Protein AF-X1BZ99-F1 (afdb_monomer_lite)

pLDDT: mean 74.27, std 13.95, range [38.19, 90.06]

Radius of gyration: 21.19 Å; chains: 1; bounding box: 58×30×60 Å

Organism: NCBI:txid412755

Foldseek 3Di:
DWWFWDDPPDGQDIFDADPPFDQDDDDVDFRKTWGKHKFQDDGDDDFQTWTQDPNFIWGFRDDWDWDDPDPRMIITITITGTCPVVVVVDQDDDVNDSDDDPPDDPVVPDD

Structure (mmCIF, N/CA/C/O backbone):
data_AF-X1BZ99-F1
#
_entry.id   AF-X1BZ99-F1
#
loop_
_atom_site.group_PDB
_atom_site.id
_atom_site.type_symbol
_atom_site.label_atom_id
_atom_site.label_alt_id
_atom_site.label_comp_id
_atom_site.label_asym_id
_atom_site.label_entity_id
_atom_site.label_seq_id
_atom_site.pdbx_PDB_ins_code
_atom_site.Cartn_x
_atom_site.Cartn_y
_atom_site.Cartn_z
_atom_site.occupancy
_atom_site.B_iso_or_equiv
_atom_site.auth_seq_id
_atom_site.auth_comp_id
_atom_site.auth_asym_id
_atom_site.auth_atom_id
_atom_site.pdbx_PDB_model_num
ATOM 1 N N . MET A 1 1 ? -12.993 -0.241 -0.134 1.00 67.25 1 MET A N 1
ATOM 2 C CA . MET A 1 1 ? -12.358 -1.116 -1.158 1.00 67.25 1 MET A CA 1
ATOM 3 C C . MET A 1 1 ? -11.363 -2.050 -0.454 1.00 67.25 1 MET A C 1
ATOM 5 O O . MET A 1 1 ? -11.201 -1.910 0.754 1.00 67.25 1 MET A O 1
ATOM 9 N N . LYS A 1 2 ? -10.744 -3.036 -1.118 1.00 78.50 2 LYS A N 1
ATOM 10 C CA . LYS A 1 2 ? -9.723 -3.908 -0.494 1.00 78.50 2 LYS A CA 1
ATOM 11 C C . LYS A 1 2 ? -8.364 -3.652 -1.140 1.00 78.50 2 LYS A C 1
ATOM 13 O O . LYS A 1 2 ? -8.315 -3.494 -2.355 1.00 78.50 2 LYS A O 1
ATOM 18 N N . LEU A 1 3 ? -7.303 -3.616 -0.339 1.00 82.69 3 LEU A N 1
ATOM 19 C CA . LEU A 1 3 ? -5.924 -3.552 -0.816 1.00 82.69 3 LEU A CA 1
ATOM 20 C C . LEU A 1 3 ? -5.184 -4.800 -0.337 1.00 82.69 3 LEU A C 1
ATOM 22 O O . LEU A 1 3 ? -5.244 -5.155 0.842 1.00 82.69 3 LEU A O 1
ATOM 26 N N . GLU A 1 4 ? -4.512 -5.469 -1.265 1.00 87.38 4 GLU A N 1
ATOM 27 C CA . GLU A 1 4 ? -3.740 -6.678 -0.999 1.00 87.38 4 GLU A CA 1
ATOM 28 C C . GLU A 1 4 ? -2.257 -6.323 -0.944 1.00 87.38 4 GLU A C 1
ATOM 30 O O . GLU A 1 4 ? -1.668 -5.893 -1.936 1.00 87.38 4 GLU A O 1
ATOM 35 N N . ILE A 1 5 ? -1.665 -6.504 0.231 1.00 87.25 5 ILE A N 1
ATOM 36 C CA . ILE A 1 5 ? -0.232 -6.384 0.463 1.00 87.25 5 ILE A CA 1
ATOM 37 C C . ILE A 1 5 ? 0.379 -7.767 0.247 1.00 87.25 5 ILE A C 1
ATOM 39 O O . ILE A 1 5 ? 0.012 -8.739 0.916 1.00 87.25 5 ILE A O 1
ATOM 43 N N . LYS A 1 6 ? 1.305 -7.857 -0.702 1.00 89.56 6 LYS A N 1
ATOM 44 C CA . LYS A 1 6 ? 1.980 -9.088 -1.108 1.00 89.56 6 LYS A CA 1
ATOM 45 C C . LYS A 1 6 ? 3.406 -9.122 -0.573 1.00 89.56 6 LYS A C 1
ATOM 47 O O . LYS A 1 6 ? 4.072 -8.092 -0.491 1.00 89.56 6 LYS A O 1
ATOM 52 N N . ARG A 1 7 ? 3.875 -10.324 -0.238 1.00 89.06 7 ARG A N 1
ATOM 53 C CA . ARG A 1 7 ? 5.260 -10.614 0.156 1.00 89.06 7 ARG A CA 1
ATOM 54 C C . ARG A 1 7 ? 5.743 -11.798 -0.678 1.00 89.06 7 ARG A C 1
ATOM 56 O O . ARG A 1 7 ? 5.256 -12.915 -0.517 1.00 89.06 7 ARG A O 1
ATOM 63 N N . GLY A 1 8 ? 6.674 -11.551 -1.599 1.00 86.00 8 GLY A N 1
ATOM 64 C CA . GLY A 1 8 ? 7.028 -12.536 -2.628 1.00 86.00 8 GLY A CA 1
ATOM 65 C C . GLY A 1 8 ? 5.832 -12.843 -3.540 1.00 86.00 8 GLY A C 1
ATOM 66 O O . GLY A 1 8 ? 5.188 -11.923 -4.034 1.00 86.00 8 GLY A O 1
ATOM 67 N N . GLU A 1 9 ? 5.511 -14.121 -3.730 1.00 82.62 9 GLU A N 1
ATOM 68 C CA . GLU A 1 9 ? 4.380 -14.570 -4.566 1.00 82.62 9 GLU A CA 1
ATOM 69 C C . GLU A 1 9 ? 3.044 -14.659 -3.799 1.00 82.62 9 GLU A C 1
ATOM 71 O O . GLU A 1 9 ? 1.987 -14.856 -4.398 1.00 82.62 9 GLU A O 1
ATOM 76 N N . ALA A 1 10 ? 3.060 -14.516 -2.470 1.00 84.50 10 ALA A N 1
ATOM 77 C CA . ALA A 1 10 ? 1.880 -14.698 -1.628 1.00 84.50 10 ALA A CA 1
ATOM 78 C C . ALA A 1 10 ? 1.247 -13.364 -1.205 1.00 84.50 10 ALA A C 1
ATOM 80 O O . ALA A 1 10 ? 1.934 -12.371 -0.953 1.00 84.50 10 ALA A O 1
ATOM 81 N N . VAL A 1 11 ? -0.082 -13.359 -1.056 1.00 87.44 11 VAL A N 1
ATOM 82 C CA . VAL A 1 11 ? -0.801 -12.278 -0.368 1.00 87.44 11 VAL A CA 1
ATOM 83 C C . VAL A 1 11 ? -0.551 -12.429 1.131 1.00 87.44 11 VAL A C 1
ATOM 85 O O . VAL A 1 11 ? -0.978 -13.410 1.734 1.00 87.44 11 VAL A O 1
ATOM 88 N N . ASN A 1 12 ? 0.156 -11.467 1.719 1.00 86.88 12 ASN A N 1
ATOM 89 C CA . ASN A 1 12 ? 0.515 -11.473 3.135 1.00 86.88 12 ASN A CA 1
ATOM 90 C C . ASN A 1 12 ? -0.613 -10.887 3.992 1.00 86.88 12 ASN A C 1
ATOM 92 O O . ASN A 1 12 ? -1.020 -11.471 4.992 1.00 86.88 12 ASN A O 1
ATOM 96 N N . VAL A 1 13 ? -1.156 -9.738 3.579 1.00 84.88 13 VAL A N 1
ATOM 97 C CA . VAL A 1 13 ? -2.210 -9.040 4.322 1.00 84.88 13 VAL A CA 1
ATOM 98 C C . VAL A 1 13 ? -3.234 -8.464 3.354 1.00 84.88 13 VAL A C 1
ATOM 100 O O . VAL A 1 13 ? -2.887 -7.789 2.391 1.00 84.88 13 VAL A O 1
ATOM 103 N N . THR A 1 14 ? -4.518 -8.683 3.631 1.00 83.50 14 THR A N 1
ATOM 104 C CA . THR A 1 14 ? -5.607 -7.965 2.958 1.00 83.50 14 THR A CA 1
ATOM 105 C C . THR A 1 14 ? -6.190 -6.941 3.914 1.00 83.50 14 THR A C 1
ATOM 107 O O . THR A 1 14 ? -6.759 -7.305 4.943 1.00 83.50 14 THR A O 1
ATOM 110 N N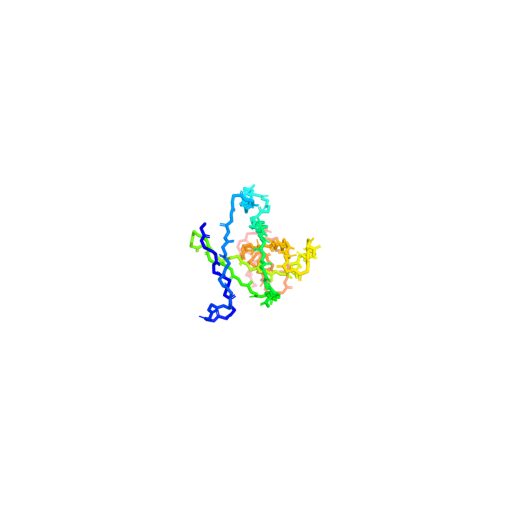 . ILE A 1 15 ? -6.083 -5.663 3.565 1.00 81.94 15 ILE A N 1
ATOM 111 C CA . ILE A 1 15 ? -6.655 -4.574 4.354 1.00 81.94 15 ILE A CA 1
ATOM 112 C C . ILE A 1 15 ? -7.909 -4.022 3.683 1.00 81.94 15 ILE A C 1
ATOM 114 O O . ILE A 1 15 ? -8.035 -3.980 2.455 1.00 81.94 15 ILE A O 1
ATOM 118 N N . LYS A 1 16 ? -8.861 -3.576 4.502 1.00 79.19 16 LYS A N 1
ATOM 119 C CA . LYS A 1 16 ? -9.962 -2.744 4.021 1.00 79.19 16 LYS A CA 1
ATOM 120 C C . LYS A 1 16 ? -9.464 -1.307 3.999 1.00 79.19 16 LYS A C 1
ATOM 122 O O . LYS A 1 16 ? -9.181 -0.743 5.048 1.00 79.19 16 LYS A O 1
ATOM 127 N N . ILE A 1 17 ? -9.342 -0.749 2.802 1.00 73.25 17 ILE A N 1
ATOM 128 C CA . ILE A 1 17 ? -9.031 0.666 2.621 1.00 73.25 17 ILE A CA 1
ATOM 129 C C . ILE A 1 17 ? -10.329 1.468 2.565 1.00 73.25 17 ILE A C 1
ATOM 131 O O . ILE A 1 17 ? -11.317 1.041 1.945 1.00 73.25 17 ILE A O 1
ATOM 135 N N . ASP A 1 18 ? -10.293 2.616 3.227 1.00 71.25 18 ASP A N 1
ATOM 136 C CA . ASP A 1 18 ? -11.366 3.604 3.280 1.00 71.25 18 ASP A CA 1
ATOM 137 C C . ASP A 1 18 ? -10.947 4.884 2.532 1.00 71.25 18 ASP A C 1
ATOM 139 O O . ASP A 1 18 ? -9.816 4.983 2.048 1.00 71.25 18 ASP A O 1
ATOM 143 N N . GLU A 1 19 ? -11.825 5.883 2.472 1.00 64.88 19 GLU A N 1
ATOM 144 C CA . GLU A 1 19 ? -11.624 7.174 1.785 1.00 64.88 19 GLU A CA 1
ATOM 145 C C . GLU A 1 19 ? -10.401 7.976 2.283 1.00 64.88 19 GLU A C 1
ATOM 147 O O . GLU A 1 19 ? -9.986 8.949 1.660 1.00 64.88 19 GLU A O 1
ATOM 152 N N . ARG A 1 20 ? -9.781 7.553 3.393 1.00 64.56 20 ARG A N 1
ATOM 153 C CA . ARG A 1 20 ? -8.556 8.140 3.971 1.00 64.56 20 ARG A CA 1
ATOM 154 C C . ARG A 1 20 ? -7.270 7.696 3.266 1.00 64.56 20 ARG A C 1
ATOM 156 O O . ARG A 1 20 ? -6.199 8.228 3.552 1.00 64.56 20 ARG A O 1
ATOM 163 N N . THR A 1 21 ? -7.347 6.697 2.389 1.00 65.56 21 THR A N 1
ATOM 164 C CA . THR A 1 21 ? -6.211 6.275 1.562 1.00 65.56 21 THR A CA 1
ATOM 165 C C . THR A 1 21 ? -6.017 7.296 0.445 1.00 65.56 21 THR A C 1
ATOM 167 O O . THR A 1 21 ? -6.825 7.368 -0.477 1.00 65.56 21 THR A O 1
ATOM 170 N N . VAL A 1 22 ? -4.950 8.094 0.532 1.00 66.75 22 VAL A N 1
ATOM 171 C CA . VAL A 1 22 ? -4.657 9.160 -0.433 1.00 66.75 22 VAL A CA 1
ATOM 172 C C . VAL A 1 22 ? -3.567 8.688 -1.385 1.00 66.75 22 VAL A C 1
ATOM 174 O O . VAL A 1 22 ? -2.404 8.536 -1.019 1.00 66.75 22 VAL A O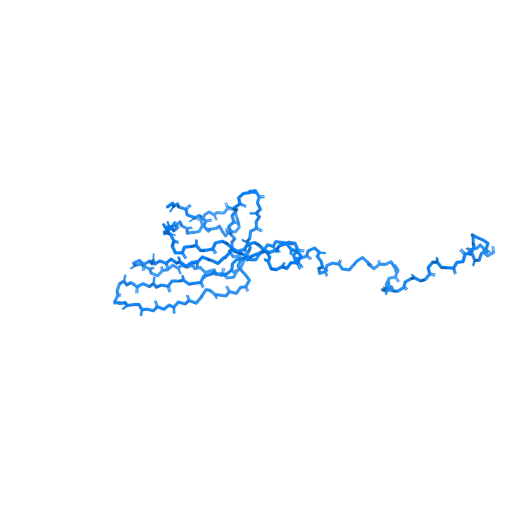 1
ATOM 177 N N . MET A 1 23 ? -3.932 8.483 -2.643 1.00 63.09 23 MET A N 1
ATOM 178 C CA . MET A 1 23 ? -2.959 8.210 -3.697 1.00 63.09 23 MET A CA 1
ATOM 179 C C . MET A 1 23 ? -2.428 9.536 -4.237 1.00 63.09 23 MET A C 1
ATOM 181 O O . MET A 1 23 ? -3.201 10.385 -4.677 1.00 63.09 23 MET A O 1
ATOM 185 N N . SER A 1 24 ? -1.111 9.727 -4.192 1.00 62.78 24 SER A N 1
ATOM 186 C CA . SER A 1 24 ? -0.458 10.957 -4.640 1.00 62.78 24 SER A CA 1
ATOM 187 C C . SER A 1 24 ? 0.549 10.638 -5.740 1.00 62.78 24 SER A C 1
ATOM 189 O O . SER A 1 24 ? 1.662 10.207 -5.465 1.00 62.78 24 SER A O 1
ATOM 191 N N . HIS A 1 25 ? 0.166 10.871 -6.993 1.00 58.03 25 HIS A N 1
ATOM 192 C CA . HIS A 1 25 ? 1.061 10.722 -8.136 1.00 58.03 25 HIS A CA 1
ATOM 193 C C . HIS A 1 25 ? 1.547 12.101 -8.596 1.00 58.03 25 HIS A C 1
ATOM 195 O O . HIS A 1 25 ? 0.731 12.927 -9.011 1.00 58.03 25 HIS A O 1
ATOM 201 N N . ARG A 1 26 ? 2.859 12.367 -8.541 1.00 50.19 26 ARG A N 1
ATOM 202 C CA . ARG A 1 26 ? 3.443 13.606 -9.073 1.00 50.19 26 ARG A CA 1
ATOM 203 C C . ARG A 1 26 ? 4.323 13.312 -10.290 1.00 50.19 26 ARG A C 1
ATOM 205 O O . ARG A 1 26 ? 5.380 12.703 -10.162 1.00 50.19 26 ARG A O 1
ATOM 212 N N . LEU A 1 27 ? 3.916 13.794 -11.469 1.00 38.19 27 LEU A N 1
ATOM 213 C CA . LEU A 1 27 ? 4.746 13.752 -12.681 1.00 38.19 27 LEU A CA 1
ATOM 214 C C . LEU A 1 27 ? 6.061 14.526 -12.462 1.00 38.19 27 LEU A C 1
ATOM 216 O O . LEU A 1 27 ? 6.036 15.640 -11.940 1.00 38.19 27 LEU A O 1
ATOM 220 N N . LEU A 1 28 ? 7.195 13.930 -12.864 1.00 51.50 28 LEU A N 1
ATOM 221 C CA . LEU A 1 28 ? 8.567 14.425 -12.621 1.00 51.50 28 LEU A CA 1
ATOM 222 C C . LEU A 1 28 ? 8.929 14.584 -11.124 1.00 51.50 28 LEU A C 1
ATOM 224 O O . LEU A 1 28 ? 9.832 15.343 -10.772 1.00 51.50 28 LEU A O 1
ATOM 228 N N . GLY A 1 29 ? 8.216 13.892 -10.230 1.00 63.88 29 GLY A N 1
ATOM 229 C CA . GLY A 1 29 ? 8.445 13.902 -8.786 1.00 63.88 29 GLY A CA 1
ATOM 230 C C . GLY A 1 29 ? 8.153 12.545 -8.141 1.00 63.88 29 GLY A C 1
ATOM 231 O O . GLY A 1 29 ? 8.398 11.504 -8.741 1.00 63.88 29 GLY A O 1
ATOM 232 N N . GLU A 1 30 ? 7.646 12.563 -6.907 1.00 64.38 30 GLU A N 1
ATOM 233 C CA . GLU A 1 30 ? 7.324 11.357 -6.135 1.00 64.38 30 GLU A CA 1
ATOM 234 C C . GLU A 1 30 ? 6.115 10.601 -6.736 1.00 64.38 30 GLU A C 1
ATOM 236 O O . GLU A 1 30 ? 4.983 11.091 -6.719 1.00 64.38 30 GLU A O 1
ATOM 241 N N . ASP A 1 31 ? 6.347 9.391 -7.262 1.00 77.38 31 ASP A N 1
ATOM 242 C CA . ASP A 1 31 ? 5.304 8.403 -7.589 1.00 77.38 31 ASP A CA 1
ATOM 243 C C . ASP A 1 31 ? 5.145 7.449 -6.395 1.00 77.38 31 ASP A C 1
ATOM 245 O O . ASP A 1 31 ? 5.804 6.403 -6.319 1.00 77.38 31 ASP A O 1
ATOM 249 N N . VAL A 1 32 ? 4.321 7.871 -5.427 1.00 82.69 32 VAL A N 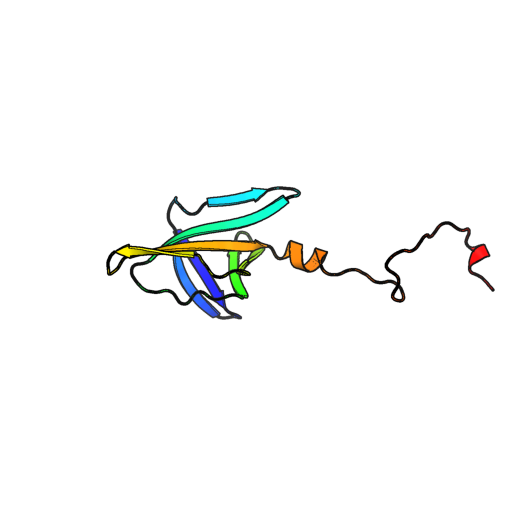1
ATOM 250 C CA . VAL A 1 32 ? 4.145 7.205 -4.129 1.00 82.69 32 VAL A CA 1
ATOM 251 C C . VAL A 1 32 ? 2.670 7.009 -3.775 1.00 82.69 32 VAL A C 1
ATOM 253 O O . VAL A 1 32 ? 1.816 7.864 -4.003 1.00 82.69 32 VAL A O 1
ATOM 256 N N . VAL A 1 33 ? 2.354 5.880 -3.153 1.00 84.19 33 VAL A N 1
ATOM 257 C CA . VAL A 1 33 ? 1.021 5.581 -2.627 1.00 84.19 33 VAL A CA 1
ATOM 258 C C . VAL A 1 33 ? 1.052 5.731 -1.112 1.00 84.19 33 VAL A C 1
ATOM 260 O O . VAL A 1 33 ? 1.669 4.926 -0.414 1.00 84.19 33 VAL A O 1
ATOM 263 N N . ASN A 1 34 ? 0.369 6.758 -0.602 1.00 84.19 34 ASN A N 1
ATOM 264 C CA . ASN A 1 34 ? 0.217 7.003 0.829 1.00 84.19 34 ASN A CA 1
ATOM 265 C C . ASN A 1 34 ? -1.059 6.319 1.342 1.00 84.19 34 ASN A C 1
ATOM 267 O O . ASN A 1 34 ? -2.173 6.838 1.242 1.00 84.19 34 ASN A O 1
ATOM 271 N N . ALA A 1 35 ? -0.907 5.125 1.905 1.00 83.25 35 ALA A N 1
ATOM 272 C CA . ALA A 1 35 ? -2.021 4.371 2.458 1.00 83.25 35 ALA A CA 1
ATOM 273 C C . ALA A 1 35 ? -2.157 4.622 3.961 1.00 83.25 35 ALA A C 1
ATOM 275 O O . ALA A 1 35 ? -1.304 4.208 4.748 1.00 83.25 35 ALA A O 1
ATOM 276 N N . THR A 1 36 ? -3.265 5.253 4.354 1.00 84.00 36 THR A N 1
ATOM 277 C CA . THR A 1 36 ? -3.671 5.387 5.757 1.00 84.00 36 THR A CA 1
ATOM 278 C C . THR A 1 36 ? -4.921 4.554 5.998 1.00 84.00 36 THR A C 1
ATOM 280 O O . THR A 1 36 ? -5.939 4.750 5.330 1.00 84.00 36 THR A O 1
ATOM 283 N N . PHE A 1 37 ? -4.841 3.612 6.933 1.00 83.81 37 PHE A N 1
ATOM 284 C CA . PHE A 1 37 ? -5.926 2.681 7.237 1.00 83.81 37 PHE A CA 1
ATOM 285 C C . PHE A 1 37 ? -5.911 2.265 8.706 1.00 83.81 37 PHE A C 1
ATOM 287 O O . PHE A 1 37 ? -4.875 2.275 9.369 1.00 83.81 37 PHE A O 1
ATOM 294 N N . GLU A 1 38 ? -7.077 1.866 9.205 1.00 84.75 38 GLU A N 1
ATOM 295 C CA . GLU A 1 38 ? -7.241 1.362 10.563 1.00 84.75 38 GLU A CA 1
ATOM 296 C C . GLU A 1 38 ? -7.384 -0.161 10.558 1.00 84.75 38 GLU A C 1
ATOM 298 O O . GLU A 1 38 ? -7.994 -0.752 9.665 1.00 84.75 38 GLU A O 1
ATOM 303 N N . SER A 1 39 ? -6.819 -0.807 11.573 1.00 82.25 39 SER A N 1
ATOM 304 C CA . SER A 1 39 ? -6.937 -2.243 11.785 1.00 82.25 39 SER A CA 1
ATOM 305 C C . SER A 1 39 ? -7.262 -2.541 13.238 1.00 82.25 39 SER A C 1
ATOM 307 O O . SER A 1 39 ? -6.690 -1.948 14.157 1.00 82.25 39 SER A O 1
ATOM 309 N N . THR A 1 40 ? -8.156 -3.510 13.441 1.00 81.62 40 THR A N 1
ATOM 310 C CA . THR A 1 40 ? -8.522 -3.984 14.778 1.00 81.62 40 THR A CA 1
ATOM 311 C C . THR A 1 40 ? -7.507 -4.967 15.370 1.00 81.62 40 THR A C 1
ATOM 313 O O . THR A 1 40 ? -7.562 -5.329 16.544 1.00 81.62 40 THR A O 1
ATOM 316 N N . THR A 1 41 ? -6.582 -5.440 14.537 1.00 81.12 41 THR A N 1
ATOM 317 C CA . THR A 1 41 ? -5.542 -6.414 14.876 1.00 81.12 41 THR A CA 1
ATOM 318 C C . THR A 1 41 ? -4.180 -5.906 14.430 1.00 81.12 41 THR A C 1
ATOM 320 O O . THR A 1 41 ? -4.080 -5.158 13.454 1.00 81.12 41 THR A O 1
ATOM 323 N N . ALA A 1 42 ? -3.120 -6.341 15.110 1.00 79.31 42 ALA A N 1
ATOM 324 C CA . ALA A 1 42 ? -1.762 -6.066 14.662 1.00 79.31 42 ALA A CA 1
ATOM 325 C C . ALA A 1 42 ? -1.516 -6.752 13.308 1.00 79.31 42 ALA A C 1
ATOM 327 O O . ALA A 1 42 ? -1.718 -7.959 13.178 1.00 79.31 42 ALA A O 1
ATOM 328 N N . LEU A 1 43 ? -1.117 -5.972 12.305 1.00 84.69 43 LEU A N 1
ATOM 329 C CA . LEU A 1 43 ? -0.780 -6.463 10.971 1.00 84.69 43 LEU A CA 1
ATOM 330 C C . LEU A 1 43 ? 0.736 -6.620 10.842 1.00 84.69 43 LEU A C 1
ATOM 332 O O . LEU A 1 43 ? 1.480 -5.713 11.218 1.00 84.69 43 LEU A O 1
ATOM 336 N N . ASP A 1 44 ? 1.178 -7.747 10.284 1.00 86.44 44 ASP A N 1
ATOM 337 C CA . ASP A 1 44 ? 2.593 -8.009 10.004 1.00 86.44 44 ASP A CA 1
ATOM 338 C C . ASP A 1 44 ? 3.004 -7.408 8.654 1.00 86.44 44 ASP A C 1
ATOM 340 O O . ASP A 1 44 ? 3.086 -8.100 7.639 1.00 86.44 44 ASP A O 1
ATOM 344 N N . ILE A 1 45 ? 3.221 -6.095 8.633 1.00 87.56 45 ILE A N 1
ATOM 345 C CA . ILE A 1 45 ? 3.685 -5.362 7.451 1.00 87.56 45 ILE A CA 1
ATOM 346 C C . ILE A 1 45 ? 5.180 -5.086 7.608 1.00 87.56 45 ILE A C 1
ATOM 348 O O . ILE A 1 45 ? 5.596 -4.452 8.580 1.00 87.56 45 ILE A O 1
ATOM 352 N N . ALA A 1 46 ? 5.981 -5.526 6.639 1.00 87.50 46 ALA A N 1
ATOM 353 C CA . ALA A 1 46 ? 7.436 -5.423 6.678 1.00 87.50 46 ALA A CA 1
ATOM 354 C C . ALA A 1 46 ? 8.007 -4.765 5.418 1.00 87.50 46 ALA A C 1
ATOM 356 O O . ALA A 1 46 ? 7.356 -4.660 4.380 1.00 87.50 46 ALA A O 1
ATOM 357 N N . ILE A 1 47 ? 9.264 -4.327 5.509 1.00 88.31 47 ILE A N 1
ATOM 358 C CA . ILE A 1 47 ? 10.009 -3.794 4.363 1.00 88.31 47 ILE A CA 1
ATOM 359 C C . ILE A 1 47 ? 10.077 -4.866 3.264 1.00 88.31 47 ILE A C 1
ATOM 361 O O . ILE A 1 47 ? 10.265 -6.045 3.563 1.00 88.31 47 ILE A O 1
ATOM 365 N N . LYS A 1 48 ? 9.992 -4.434 1.999 1.00 87.12 48 LYS A N 1
ATOM 366 C CA . LYS A 1 48 ? 9.867 -5.253 0.774 1.00 87.12 48 LYS A CA 1
ATOM 367 C C . LYS A 1 48 ? 8.479 -5.829 0.507 1.00 87.12 48 LYS A C 1
ATOM 369 O O . LYS A 1 48 ? 8.290 -6.430 -0.551 1.00 87.12 48 LYS A O 1
ATOM 374 N N . ASP A 1 49 ? 7.513 -5.624 1.397 1.00 90.06 49 ASP A N 1
ATOM 375 C CA . ASP A 1 49 ? 6.117 -5.848 1.037 1.00 90.06 49 ASP A CA 1
ATOM 376 C C . ASP A 1 49 ? 5.729 -4.899 -0.098 1.00 90.06 49 ASP A C 1
ATOM 378 O O . ASP A 1 49 ? 6.209 -3.767 -0.167 1.00 90.06 49 ASP A O 1
ATOM 382 N N . TYR A 1 50 ? 4.878 -5.351 -1.010 1.00 89.88 50 TYR A N 1
ATOM 383 C CA . TYR A 1 50 ? 4.486 -4.554 -2.164 1.00 89.88 50 TYR A CA 1
ATOM 384 C C . TYR A 1 50 ? 2.991 -4.641 -2.433 1.00 89.88 50 TYR A C 1
ATOM 386 O O . TYR A 1 50 ? 2.307 -5.585 -2.036 1.00 89.88 50 TYR A O 1
ATOM 394 N N . ILE A 1 51 ? 2.489 -3.637 -3.136 1.00 89.31 51 ILE A N 1
ATOM 395 C CA . ILE A 1 51 ? 1.128 -3.589 -3.654 1.00 89.31 51 ILE A CA 1
ATOM 396 C C . ILE A 1 51 ? 1.191 -3.464 -5.171 1.00 89.31 51 ILE A C 1
ATOM 398 O O . ILE A 1 51 ? 2.122 -2.877 -5.726 1.00 89.31 51 ILE A O 1
ATOM 402 N N . VAL A 1 52 ? 0.186 -4.014 -5.843 1.00 85.69 52 VAL A N 1
ATOM 403 C CA . VAL A 1 52 ? -0.009 -3.812 -7.279 1.00 85.69 52 VAL A CA 1
ATOM 404 C C . VAL A 1 52 ? -1.228 -2.928 -7.448 1.00 85.69 52 VAL A C 1
ATOM 406 O O . VAL A 1 52 ? -2.328 -3.298 -7.038 1.00 85.69 52 VAL A O 1
ATOM 409 N N . HIS A 1 53 ? -1.025 -1.754 -8.029 1.00 80.56 53 HIS A N 1
ATOM 410 C CA . HIS A 1 53 ? -2.089 -0.806 -8.309 1.00 80.56 53 HIS A CA 1
ATOM 411 C C . HIS A 1 53 ? -1.962 -0.321 -9.749 1.00 80.56 53 HIS A C 1
ATOM 413 O O . HIS A 1 53 ? -0.887 0.102 -10.163 1.00 80.56 53 HIS A O 1
ATOM 419 N N . ASP A 1 54 ? -3.051 -0.430 -10.511 1.00 77.56 54 ASP A N 1
ATOM 420 C CA . ASP A 1 54 ? -3.124 -0.008 -11.916 1.00 77.56 54 ASP A CA 1
ATOM 421 C C . ASP A 1 54 ? -1.979 -0.559 -12.797 1.00 77.56 54 ASP A C 1
ATOM 423 O O . ASP A 1 54 ? -1.340 0.143 -13.576 1.00 77.56 54 ASP A O 1
ATOM 427 N N . GLY A 1 55 ? -1.641 -1.838 -12.598 1.00 77.81 55 GLY A N 1
ATOM 428 C CA . GLY A 1 55 ? -0.557 -2.510 -13.326 1.00 77.81 55 GLY A CA 1
ATOM 429 C C . GLY A 1 55 ? 0.863 -2.115 -12.900 1.00 77.81 55 GLY A C 1
ATOM 430 O O . GLY A 1 55 ? 1.824 -2.668 -13.432 1.00 77.81 55 GLY A O 1
ATOM 431 N N . LYS A 1 56 ? 1.022 -1.212 -11.925 1.00 81.88 56 LYS A N 1
ATOM 432 C CA . LYS A 1 56 ? 2.317 -0.823 -11.357 1.00 81.88 56 LYS A CA 1
ATOM 433 C C . LYS A 1 56 ? 2.548 -1.454 -9.990 1.00 81.88 56 LYS A C 1
ATOM 435 O O . LYS A 1 56 ? 1.643 -1.544 -9.159 1.00 81.88 56 LYS A O 1
ATOM 440 N N . THR A 1 57 ? 3.797 -1.834 -9.744 1.00 86.50 57 THR A N 1
ATOM 441 C CA . THR A 1 57 ? 4.248 -2.338 -8.446 1.00 86.50 57 THR A CA 1
ATOM 442 C C . THR A 1 57 ? 4.806 -1.198 -7.607 1.00 86.50 57 THR A C 1
ATOM 444 O O . THR A 1 57 ? 5.736 -0.503 -8.026 1.00 86.50 57 THR A O 1
ATOM 447 N N . TYR A 1 58 ? 4.260 -1.047 -6.404 1.00 87.56 58 TYR A N 1
ATOM 448 C CA . TYR A 1 58 ? 4.747 -0.118 -5.395 1.00 87.56 58 TYR A CA 1
ATOM 449 C C . TYR A 1 58 ? 5.270 -0.904 -4.202 1.00 87.56 58 TYR A C 1
ATOM 451 O O . TYR A 1 58 ? 4.562 -1.738 -3.640 1.00 87.56 58 TYR A O 1
ATOM 459 N N . THR A 1 59 ? 6.510 -0.637 -3.817 1.00 89.19 59 THR A N 1
ATOM 460 C CA . THR A 1 59 ? 7.229 -1.389 -2.788 1.00 89.19 59 THR A CA 1
ATOM 461 C C . THR A 1 59 ? 7.333 -0.554 -1.524 1.00 89.19 59 THR A C 1
ATOM 463 O O . THR A 1 59 ? 7.574 0.650 -1.574 1.00 89.19 59 THR A O 1
ATOM 466 N N . LEU A 1 60 ? 7.174 -1.193 -0.376 1.00 89.81 60 LEU A N 1
ATOM 467 C CA . LEU A 1 60 ? 7.361 -0.579 0.921 1.00 89.81 60 LEU A CA 1
ATOM 468 C C . LEU A 1 60 ? 8.850 -0.607 1.284 1.00 89.81 60 LEU A C 1
ATOM 470 O O . LEU A 1 60 ? 9.380 -1.647 1.681 1.00 89.81 60 LEU A O 1
ATOM 474 N N . ASN A 1 61 ? 9.538 0.527 1.163 1.00 86.12 61 ASN A N 1
ATOM 475 C CA . ASN A 1 61 ? 10.956 0.614 1.539 1.00 86.12 61 ASN A CA 1
ATOM 476 C C . ASN A 1 61 ? 11.167 1.048 2.996 1.00 86.12 61 ASN A C 1
ATOM 478 O O . ASN A 1 61 ? 12.247 0.845 3.545 1.00 86.12 61 ASN A O 1
ATOM 482 N N . ASN A 1 62 ? 10.136 1.608 3.633 1.00 85.56 62 ASN A N 1
ATOM 483 C CA . ASN A 1 62 ? 10.171 2.081 5.013 1.00 85.56 62 ASN A CA 1
ATOM 484 C C . ASN A 1 62 ? 9.071 1.415 5.840 1.00 85.56 62 ASN A C 1
ATOM 486 O O . ASN A 1 62 ? 7.962 1.211 5.353 1.00 85.56 62 ASN A O 1
ATOM 490 N N . LEU A 1 63 ? 9.359 1.102 7.106 1.00 87.56 63 LEU A N 1
ATOM 491 C CA . LEU A 1 63 ? 8.347 0.543 8.003 1.00 87.56 63 LEU A CA 1
ATOM 492 C C . LEU A 1 63 ? 7.153 1.502 8.144 1.00 87.56 63 LEU A C 1
ATOM 494 O O . LEU A 1 63 ? 7.351 2.720 8.225 1.00 87.56 63 LEU A O 1
ATOM 498 N N . PRO A 1 64 ? 5.920 0.971 8.206 1.00 88.06 64 PRO A N 1
ATOM 499 C CA . P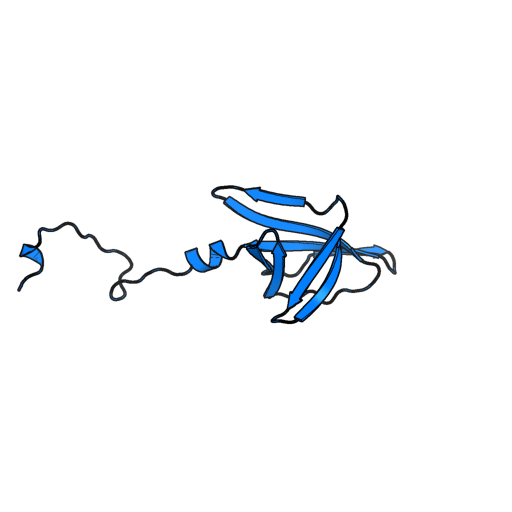RO A 1 64 ? 4.744 1.805 8.359 1.00 88.06 64 PRO A CA 1
ATOM 500 C C . PRO A 1 64 ? 4.753 2.467 9.737 1.00 88.06 64 PRO A C 1
ATOM 502 O O . PRO A 1 64 ? 5.154 1.872 10.741 1.00 88.06 64 PRO A O 1
ATOM 505 N N . ARG A 1 65 ? 4.270 3.707 9.807 1.00 87.81 65 ARG A N 1
ATOM 506 C CA . ARG A 1 65 ? 4.027 4.363 11.092 1.00 87.81 65 ARG A CA 1
ATOM 507 C C . ARG A 1 65 ? 2.769 3.772 11.706 1.00 87.81 65 ARG A C 1
ATOM 509 O O . ARG A 1 65 ? 1.727 3.751 11.061 1.00 87.81 65 ARG A O 1
ATOM 516 N N . VAL A 1 66 ? 2.870 3.316 12.950 1.00 88.19 66 VAL A N 1
ATOM 517 C CA . VAL A 1 66 ? 1.748 2.731 13.689 1.00 88.19 66 VAL A CA 1
ATOM 518 C C . VAL A 1 66 ? 1.385 3.644 14.848 1.00 88.19 66 VAL A C 1
ATOM 520 O O . VAL A 1 66 ? 2.223 3.951 15.695 1.00 88.19 66 VAL A O 1
ATOM 523 N N . LYS A 1 67 ? 0.123 4.058 14.906 1.00 86.56 67 LYS A N 1
ATOM 524 C CA . LYS A 1 67 ? -0.441 4.846 15.997 1.00 86.56 67 LYS A CA 1
ATOM 525 C C . LYS A 1 67 ? -1.555 4.049 16.666 1.00 86.56 67 LYS A C 1
ATOM 527 O O . LYS A 1 67 ? -2.550 3.694 16.046 1.00 86.56 67 LYS A O 1
ATOM 532 N N . LYS A 1 68 ? -1.401 3.761 17.958 1.00 84.69 68 LYS A N 1
ATOM 533 C CA . LYS A 1 68 ? -2.435 3.078 18.743 1.00 84.69 68 LYS A CA 1
ATOM 534 C C . LYS A 1 68 ? -3.528 4.082 19.122 1.00 84.69 68 LYS A C 1
ATOM 536 O O . LYS A 1 68 ? -3.260 5.003 19.887 1.00 84.69 68 LYS A O 1
ATOM 541 N N . LEU A 1 69 ? -4.736 3.909 18.588 1.00 82.25 69 LEU A N 1
ATOM 542 C CA . LEU A 1 69 ? -5.896 4.752 18.903 1.00 82.25 69 LEU A CA 1
ATOM 543 C C . LEU A 1 69 ? -6.636 4.249 20.151 1.00 82.25 69 LEU A C 1
ATOM 545 O O . LEU A 1 69 ? -7.111 5.044 20.954 1.00 82.25 69 LEU A O 1
ATOM 549 N N . SER A 1 70 ? -6.726 2.928 20.329 1.00 80.44 70 SER A N 1
ATOM 550 C CA . SER A 1 70 ? -7.362 2.292 21.491 1.00 80.44 70 SER A CA 1
ATOM 551 C C . SER A 1 70 ? -6.777 0.893 21.734 1.00 80.44 70 SER A C 1
ATOM 553 O O . SER A 1 70 ? -5.862 0.463 21.034 1.00 80.44 70 SER A O 1
ATOM 555 N N . SER A 1 71 ? -7.283 0.156 22.726 1.00 75.81 71 SER A N 1
ATOM 556 C CA . SER A 1 71 ? -6.839 -1.211 23.049 1.00 75.81 71 SER A CA 1
ATOM 557 C C . SER A 1 71 ? -6.926 -2.181 21.866 1.00 75.81 71 SER A C 1
ATOM 559 O O . SER A 1 71 ? -6.121 -3.103 21.796 1.00 75.81 71 SER A O 1
ATOM 561 N N . LEU A 1 72 ? -7.865 -1.948 20.945 1.00 78.81 72 LEU A N 1
ATOM 562 C CA . LEU A 1 72 ? -8.144 -2.798 19.785 1.00 78.81 72 LEU A CA 1
ATOM 563 C C . LEU A 1 72 ? -8.147 -2.023 18.463 1.00 78.81 72 LEU A C 1
ATOM 565 O O . LEU A 1 72 ? -8.635 -2.564 17.493 1.00 78.81 72 LEU A O 1
ATOM 569 N N . ASN A 1 73 ? -7.659 -0.779 18.402 1.00 81.44 73 ASN A N 1
ATOM 570 C CA . ASN A 1 73 ? -7.646 0.002 17.157 1.00 81.44 73 ASN A CA 1
ATOM 571 C C . ASN A 1 73 ? -6.262 0.599 16.917 1.00 81.44 73 ASN A C 1
ATOM 573 O O . ASN A 1 73 ? -5.741 1.345 17.755 1.00 81.44 73 ASN A O 1
ATOM 577 N N . PHE A 1 74 ? -5.699 0.288 15.754 1.00 84.50 74 PHE A N 1
ATOM 578 C CA . PHE A 1 74 ? -4.397 0.752 15.296 1.00 84.50 74 PHE A CA 1
ATOM 579 C C . PHE A 1 74 ? -4.561 1.475 13.965 1.00 84.50 74 PHE A C 1
ATOM 581 O O . PHE A 1 74 ? -5.113 0.918 13.022 1.00 84.50 74 PHE A O 1
ATOM 588 N N . GLU A 1 75 ? -4.060 2.699 13.887 1.00 85.88 75 GLU A N 1
ATOM 589 C CA . GLU A 1 75 ? -3.937 3.454 12.647 1.00 85.88 75 GLU A CA 1
ATOM 590 C C . GLU A 1 75 ? -2.543 3.204 12.065 1.00 85.88 75 GLU A C 1
ATOM 592 O O . GLU A 1 75 ? -1.529 3.379 12.746 1.00 85.88 75 GLU A O 1
ATOM 597 N N . TYR A 1 76 ? -2.500 2.764 10.814 1.00 86.62 76 TYR A N 1
ATOM 598 C CA . TYR A 1 76 ? -1.283 2.527 10.055 1.00 86.62 76 TYR A CA 1
ATOM 599 C C . TYR A 1 76 ? -1.157 3.582 8.962 1.00 86.62 76 TYR A C 1
ATOM 601 O O . TYR A 1 76 ? -2.115 3.849 8.237 1.00 86.62 76 TYR A O 1
ATOM 609 N N . THR A 1 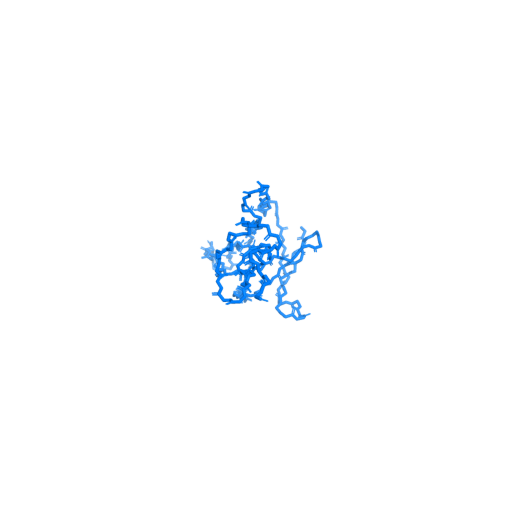77 ? 0.043 4.133 8.807 1.00 87.75 77 THR A N 1
ATOM 610 C CA . THR A 1 77 ? 0.419 4.992 7.682 1.00 87.75 77 THR A CA 1
ATOM 611 C C . THR A 1 77 ? 1.601 4.356 6.965 1.00 87.75 77 THR A C 1
ATOM 613 O O . THR A 1 77 ? 2.716 4.330 7.492 1.00 87.75 77 THR A O 1
ATOM 616 N N . ALA A 1 78 ? 1.349 3.820 5.775 1.00 87.69 78 ALA A N 1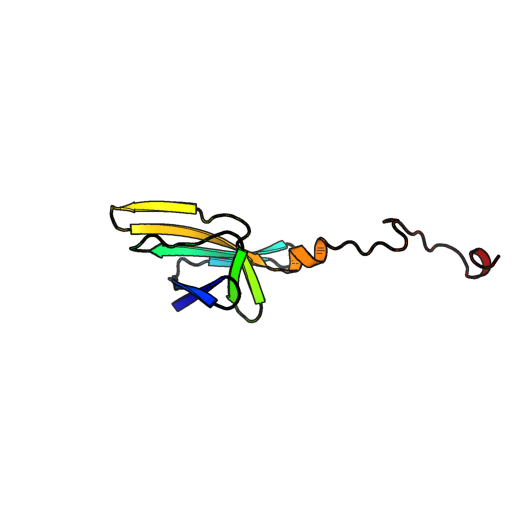
ATOM 617 C CA . ALA A 1 78 ? 2.332 3.159 4.926 1.00 87.69 78 ALA A CA 1
ATOM 618 C C . ALA A 1 78 ? 2.564 3.976 3.648 1.00 87.69 78 ALA A C 1
ATOM 620 O O . ALA A 1 78 ? 1.608 4.421 3.013 1.00 87.69 78 ALA A O 1
ATOM 621 N N . VAL A 1 79 ? 3.830 4.154 3.271 1.00 88.31 79 VAL A N 1
ATOM 622 C CA . VAL A 1 79 ? 4.230 4.872 2.052 1.00 88.31 79 VAL A CA 1
ATOM 623 C C . VAL A 1 79 ? 4.872 3.873 1.103 1.00 88.31 79 VAL A C 1
ATOM 625 O O . VAL A 1 79 ? 5.971 3.390 1.369 1.00 88.31 79 VAL A O 1
ATOM 628 N N . PHE A 1 80 ? 4.176 3.536 0.021 1.00 86.75 80 PHE A N 1
ATOM 629 C CA . PHE A 1 80 ? 4.685 2.625 -0.999 1.00 86.75 80 PHE A CA 1
ATOM 630 C C . PHE A 1 80 ? 5.263 3.422 -2.165 1.00 86.75 80 PHE A C 1
ATOM 632 O O . PHE A 1 80 ? 4.614 4.324 -2.685 1.00 86.75 80 PHE A O 1
ATOM 639 N N . GLU A 1 81 ? 6.462 3.073 -2.607 1.00 85.00 81 GLU A N 1
ATOM 640 C CA . GLU A 1 81 ? 7.203 3.812 -3.629 1.00 85.00 81 GLU A CA 1
ATOM 641 C C . GLU A 1 81 ? 7.309 2.982 -4.911 1.00 85.00 81 GLU A C 1
ATOM 643 O O . GLU A 1 81 ? 7.524 1.765 -4.866 1.00 85.00 81 GLU A O 1
ATOM 648 N N . SER A 1 82 ? 7.135 3.619 -6.071 1.00 80.88 82 SER A N 1
ATOM 649 C CA . SER A 1 82 ? 7.207 2.918 -7.356 1.00 80.88 82 SER A CA 1
ATOM 650 C C . SER A 1 82 ? 8.634 2.471 -7.706 1.00 80.88 82 SER A C 1
ATOM 652 O O . SER A 1 82 ? 9.635 3.069 -7.301 1.00 80.88 82 SER A O 1
ATOM 654 N N . LEU A 1 83 ? 8.737 1.423 -8.529 1.00 66.94 83 LEU A N 1
ATOM 655 C CA . LEU A 1 83 ? 10.020 0.858 -8.962 1.00 66.94 83 LEU A CA 1
ATOM 656 C C . LEU A 1 83 ? 10.819 1.756 -9.932 1.00 66.94 83 LEU A C 1
ATOM 658 O O . LEU A 1 83 ? 11.982 1.453 -10.200 1.00 66.94 83 LEU A O 1
ATOM 662 N N . GLN A 1 84 ? 10.245 2.856 -10.448 1.00 58.91 84 GLN A N 1
ATOM 663 C CA . GLN A 1 84 ? 10.969 3.787 -11.335 1.00 58.91 84 GLN A CA 1
ATOM 664 C C . GLN A 1 84 ? 12.265 4.303 -10.687 1.00 58.91 84 GLN A C 1
ATOM 666 O O . GLN A 1 84 ? 13.266 4.489 -11.378 1.00 58.91 84 GLN A O 1
ATOM 671 N N . TYR A 1 85 ? 12.297 4.423 -9.357 1.00 51.50 85 TYR A N 1
ATOM 672 C CA . TYR A 1 85 ? 13.502 4.798 -8.616 1.00 51.50 85 TYR A CA 1
ATOM 673 C C . TYR A 1 85 ? 14.609 3.733 -8.610 1.00 51.50 85 TYR A C 1
ATOM 675 O O . TYR A 1 85 ? 15.779 4.097 -8.500 1.00 51.50 85 TYR A O 1
ATOM 683 N N . GLN A 1 86 ? 14.302 2.434 -8.738 1.00 50.78 86 GLN A N 1
ATOM 684 C CA . GLN A 1 86 ? 15.359 1.414 -8.816 1.00 50.78 86 GLN A CA 1
ATOM 685 C C . GLN A 1 86 ? 16.089 1.461 -10.159 1.00 50.78 86 GLN A C 1
ATOM 687 O O . GLN A 1 86 ? 17.310 1.340 -10.181 1.00 50.78 86 GLN A O 1
ATOM 692 N N . LEU A 1 87 ? 15.364 1.697 -11.257 1.00 52.44 87 LEU A N 1
ATOM 693 C CA . LEU A 1 87 ? 15.956 1.784 -12.596 1.00 52.44 87 LEU A CA 1
ATOM 694 C C . LEU A 1 87 ? 16.815 3.045 -12.768 1.00 52.44 87 LEU A C 1
ATOM 696 O O . LEU A 1 87 ? 17.859 2.974 -13.404 1.00 52.44 87 LEU A O 1
ATOM 700 N N . LEU A 1 88 ? 16.442 4.168 -12.138 1.00 53.97 88 LEU A N 1
ATOM 701 C CA . LEU A 1 88 ? 17.288 5.372 -12.074 1.00 53.97 88 LEU A CA 1
ATOM 702 C C . LEU A 1 88 ? 18.584 5.165 -11.272 1.00 53.97 88 LEU A C 1
ATOM 704 O O . LEU A 1 88 ? 19.552 5.895 -11.468 1.00 53.97 88 LEU A O 1
ATOM 708 N N . LYS A 1 89 ? 18.611 4.187 -10.359 1.00 50.44 89 LYS A N 1
ATOM 709 C CA . LYS A 1 89 ? 19.796 3.847 -9.557 1.00 50.44 89 LYS A CA 1
ATOM 710 C C . LYS A 1 89 ? 20.811 2.995 -10.321 1.00 50.44 89 LYS A C 1
ATOM 712 O O . LYS A 1 89 ? 21.932 2.822 -9.845 1.00 50.44 89 LYS A O 1
ATOM 717 N N . THR A 1 90 ? 20.435 2.467 -11.482 1.00 49.94 90 THR A N 1
ATOM 718 C CA . THR A 1 90 ? 21.344 1.751 -12.372 1.00 49.94 90 THR A CA 1
ATOM 719 C C . THR A 1 90 ? 22.004 2.751 -13.313 1.00 49.94 90 THR A C 1
ATOM 721 O O . THR A 1 90 ? 21.405 3.222 -14.275 1.00 49.94 90 THR A O 1
ATOM 724 N N . GLN A 1 91 ? 23.262 3.074 -13.027 1.00 53.59 91 GLN A N 1
ATOM 725 C CA . GLN A 1 91 ? 24.122 3.800 -13.953 1.00 53.59 91 GLN A CA 1
ATOM 726 C C . GLN A 1 91 ? 24.604 2.817 -15.031 1.00 53.59 91 GLN A C 1
ATOM 728 O O . GLN A 1 91 ? 25.193 1.784 -14.706 1.00 53.59 91 GLN A O 1
ATOM 733 N N . TYR A 1 92 ? 24.354 3.117 -16.307 1.00 52.66 92 TYR A N 1
ATOM 734 C CA . TYR A 1 92 ? 25.049 2.437 -17.400 1.00 52.66 92 TYR A CA 1
ATOM 735 C C . TYR A 1 92 ? 26.494 2.944 -17.417 1.00 52.66 92 TYR A C 1
ATOM 737 O O . TYR A 1 92 ? 26.746 4.088 -17.782 1.00 52.66 92 TYR A O 1
ATOM 745 N N . LEU A 1 93 ? 27.434 2.106 -16.983 1.00 54.97 93 LEU A N 1
ATOM 746 C CA . LEU A 1 93 ? 28.867 2.376 -17.081 1.00 54.97 93 LEU A CA 1
ATOM 747 C C . LEU A 1 93 ? 29.374 1.814 -18.410 1.00 54.97 93 LEU A C 1
ATOM 749 O O . LEU A 1 93 ? 29.341 0.601 -18.620 1.00 54.97 93 LEU A O 1
ATOM 753 N N . SER A 1 94 ? 29.871 2.679 -19.291 1.00 47.25 94 SER A N 1
ATOM 754 C CA . SER A 1 94 ? 30.678 2.252 -20.436 1.00 47.25 94 SER A CA 1
ATOM 755 C C . SER A 1 94 ? 32.133 2.166 -19.975 1.00 47.25 94 SER A C 1
ATOM 757 O O . SER A 1 94 ? 32.678 3.146 -19.475 1.00 47.25 94 SER A O 1
ATOM 759 N N . TYR A 1 95 ? 32.743 0.978 -20.042 1.00 53.88 95 TYR A N 1
ATOM 760 C CA . TYR A 1 95 ? 34.142 0.724 -19.644 1.00 53.88 95 TYR A CA 1
ATOM 761 C C . TYR A 1 95 ? 34.565 1.237 -18.244 1.00 53.88 95 TYR A C 1
ATOM 763 O O . TYR A 1 95 ? 35.745 1.462 -17.991 1.00 53.88 95 TYR A O 1
ATOM 771 N N . GLY A 1 96 ? 33.623 1.386 -17.303 1.00 55.19 96 GLY A N 1
ATOM 772 C CA . GLY A 1 96 ? 33.912 1.826 -15.930 1.00 55.19 96 GLY A CA 1
ATOM 773 C C . GLY A 1 96 ? 34.084 3.338 -15.745 1.00 55.19 96 GLY A C 1
ATOM 774 O O . GLY A 1 96 ? 34.434 3.766 -14.647 1.00 55.19 96 GLY A O 1
ATOM 775 N N . LEU A 1 97 ? 33.803 4.144 -16.772 1.00 52.41 97 LEU A N 1
ATOM 776 C CA . LEU A 1 97 ? 33.820 5.605 -16.704 1.00 52.41 97 LEU A CA 1
ATOM 777 C C . LEU A 1 97 ? 32.385 6.144 -16.820 1.00 52.41 97 LEU A C 1
ATOM 779 O O . LEU A 1 97 ? 31.600 5.692 -17.652 1.00 52.41 97 LEU A O 1
ATOM 783 N N . SER A 1 98 ? 32.029 7.086 -15.939 1.00 48.44 98 SER A N 1
ATOM 784 C CA . SER A 1 98 ? 30.701 7.728 -15.895 1.00 48.44 98 SER A CA 1
ATOM 785 C C . SER A 1 98 ? 30.596 8.947 -16.822 1.00 48.44 98 SER A C 1
ATOM 787 O O . SER A 1 98 ? 29.513 9.512 -16.958 1.00 48.44 98 SER A O 1
ATOM 789 N N . GLU A 1 99 ? 31.702 9.361 -17.434 1.00 48.41 99 GLU A N 1
ATOM 790 C CA . GLU A 1 99 ? 31.809 10.564 -18.251 1.00 48.41 99 GLU A CA 1
ATOM 791 C C . GLU A 1 99 ? 32.458 10.145 -19.572 1.00 48.41 99 GLU A C 1
ATOM 793 O O . GLU A 1 99 ? 33.580 9.637 -19.585 1.00 48.41 99 GLU A O 1
ATOM 798 N N . PHE A 1 100 ? 31.714 10.255 -20.671 1.00 54.56 100 PHE A N 1
ATOM 799 C CA . PHE A 1 100 ? 32.257 10.098 -22.012 1.00 54.56 100 PHE A CA 1
ATOM 800 C C . PHE A 1 100 ? 31.941 11.369 -22.791 1.00 54.56 100 PHE A C 1
ATOM 802 O O . PHE A 1 100 ? 30.781 11.695 -23.031 1.00 54.56 100 PHE A O 1
ATOM 809 N N . ASP A 1 101 ? 32.986 12.074 -23.193 1.00 57.38 101 ASP A N 1
ATOM 810 C CA . ASP A 1 101 ? 32.895 13.102 -24.213 1.00 57.38 101 ASP A CA 1
ATOM 811 C C . ASP A 1 101 ? 33.132 12.413 -25.560 1.00 57.38 101 ASP A C 1
ATOM 813 O O . ASP A 1 101 ? 34.265 12.197 -25.980 1.00 57.38 101 ASP A O 1
ATOM 817 N N . LEU A 1 102 ? 32.053 12.020 -26.242 1.00 57.06 102 LEU A N 1
ATOM 818 C CA . LEU A 1 102 ? 32.118 11.675 -27.667 1.00 57.06 102 LEU A CA 1
ATOM 819 C C . LEU A 1 102 ? 32.093 12.976 -28.478 1.00 57.06 102 LEU A C 1
ATOM 821 O O . LEU A 1 102 ? 31.129 13.276 -29.178 1.00 57.06 102 LEU A O 1
ATOM 825 N N . VAL A 1 103 ? 33.142 13.779 -28.330 1.00 62.66 103 VAL A N 1
ATOM 826 C CA . VAL A 1 103 ? 33.436 14.892 -29.234 1.00 62.66 103 VAL A CA 1
ATOM 827 C C . VAL A 1 103 ? 34.757 14.574 -29.914 1.00 62.66 103 VAL A C 1
ATOM 829 O O . VAL A 1 103 ? 35.821 14.718 -29.324 1.00 62.66 103 VAL A O 1
ATOM 832 N N . GLY A 1 104 ? 34.649 14.088 -31.146 1.00 63.19 104 GLY A N 1
ATOM 833 C CA . GLY A 1 104 ? 35.757 13.713 -32.016 1.00 63.19 104 GLY A CA 1
ATOM 834 C C . GLY A 1 104 ? 35.213 13.106 -33.306 1.00 63.19 104 GLY A C 1
ATOM 835 O O . GLY A 1 104 ? 34.102 12.562 -33.318 1.00 63.19 104 GLY A O 1
ATOM 836 N N . ASP A 1 105 ? 35.966 13.240 -34.390 1.00 65.12 105 ASP A N 1
ATOM 837 C CA . ASP A 1 105 ? 35.636 12.608 -35.667 1.00 65.12 105 ASP A CA 1
ATOM 838 C C . ASP A 1 105 ? 36.086 11.137 -35.654 1.00 65.12 105 ASP A C 1
ATOM 840 O O . ASP A 1 105 ? 36.924 10.730 -34.852 1.00 65.12 105 ASP A O 1
ATOM 844 N N . ALA A 1 106 ? 35.519 10.307 -36.534 1.00 62.72 106 ALA A N 1
ATOM 845 C CA . ALA A 1 106 ? 35.792 8.862 -36.566 1.00 62.72 106 ALA A CA 1
ATOM 846 C C . ALA A 1 106 ? 37.286 8.504 -36.751 1.00 62.72 106 ALA A C 1
ATOM 848 O O . ALA A 1 106 ? 37.686 7.393 -36.407 1.00 62.72 106 ALA A O 1
ATOM 849 N N . ASP A 1 107 ? 38.092 9.439 -37.260 1.00 65.88 107 ASP A N 1
ATOM 850 C CA . ASP A 1 107 ? 39.546 9.309 -37.397 1.00 65.88 107 ASP A CA 1
ATOM 851 C C . ASP A 1 107 ? 40.306 9.403 -36.057 1.00 65.88 107 ASP A C 1
ATOM 853 O O . ASP A 1 107 ? 41.391 8.844 -35.951 1.00 65.88 107 ASP A O 1
ATOM 857 N N . ASP A 1 108 ? 39.750 10.020 -35.005 1.00 62.31 108 ASP A N 1
ATOM 858 C CA . ASP A 1 108 ? 40.434 10.164 -33.702 1.00 62.31 108 ASP A CA 1
ATOM 859 C C . ASP A 1 108 ? 40.521 8.842 -32.907 1.00 62.31 108 ASP A C 1
ATOM 861 O O . ASP A 1 108 ? 41.178 8.770 -31.866 1.00 62.31 108 ASP A O 1
ATOM 865 N N . PHE A 1 109 ? 39.851 7.785 -33.379 1.00 63.28 109 PHE A N 1
ATOM 866 C CA . PHE A 1 109 ? 39.707 6.505 -32.674 1.00 63.28 109 PHE A CA 1
ATOM 867 C C . PHE A 1 109 ? 40.230 5.295 -33.461 1.00 63.28 109 PHE A C 1
ATOM 869 O O . PHE A 1 109 ? 40.026 4.155 -33.035 1.00 63.28 109 PHE A O 1
ATOM 876 N N . MET A 1 110 ? 40.888 5.523 -34.599 1.00 67.25 110 MET A N 1
ATOM 877 C CA . MET A 1 110 ? 41.527 4.480 -35.402 1.00 67.25 110 MET A CA 1
ATOM 878 C C . MET A 1 110 ? 43.048 4.664 -35.299 1.00 67.25 110 MET A C 1
ATOM 880 O O . MET A 1 110 ? 43.574 5.654 -35.797 1.00 67.25 110 MET A O 1
ATOM 884 N N . ASP A 1 111 ? 43.725 3.742 -34.607 1.00 61.28 111 ASP A N 1
ATOM 885 C CA . ASP A 1 111 ? 45.198 3.669 -34.491 1.00 61.28 111 ASP A CA 1
ATOM 886 C C . ASP A 1 111 ? 45.856 3.277 -35.832 1.00 61.28 111 ASP A C 1
ATOM 888 O O . ASP A 1 111 ? 45.296 2.390 -36.528 1.00 61.28 111 ASP A O 1
#

Sequence (111 aa):
MKLEIKRGEAVNVTIKIDERTVMSHRLLGEDVVNATFESTTALDIAIKDYIVHDGKTYTLNNLPRVKKLSSLNFEYTAVFESLQYQLLKTQYLSYGLSEFDLVGDADDFMD

Secondary structure (DSSP, 8-state):
-EEEEEETTEEEEEEE--TT-EEEE-TTS-EEEEEEEEESS-----TT-EEEETTEEEEE-SPPEEEEEETTEEEEEEEEEETHHHHHT----BTTBS-----S-GGGG--